Protein AF-A0A8C1FZE4-F1 (afdb_monomer_lite)

Organism: Cyprinus carpio (NCBI:txid7962)

InterPro domains:
  IPR003597 Immunoglobulin C1-set [PF07654] (49-120)
  IPR003597 Immunoglobulin C1-set [SM00407] (62-122)
  IPR007110 Immunoglobulin-like domain [PS50835] (46-124)
  IPR013783 Immunoglobulin-like fold [G3DSA:2.60.40.10] (42-120)
  IPR036179 Immunoglobulin-like domain superfamily [SSF48726] (43-120)
  IPR050380 Immune Recognition and Response Modulators [PTHR23411] (24-120)

pLDDT: mean 77.25, std 13.87, range [38.91, 91.81]

Radius of gyration: 19.93 Å; chains: 1; bounding box: 63×29×42 Å

Structure (mmCIF, N/CA/C/O backbone):
data_AF-A0A8C1FZE4-F1
#
_entry.id   AF-A0A8C1FZE4-F1
#
loop_
_atom_site.group_PDB
_atom_site.id
_atom_site.type_symbol
_atom_site.label_atom_id
_atom_site.label_alt_id
_atom_site.label_comp_id
_atom_site.label_asym_id
_atom_site.label_entity_id
_atom_site.label_seq_id
_atom_site.pdbx_PDB_ins_code
_atom_site.Cartn_x
_atom_site.Cartn_y
_atom_site.Cartn_z
_atom_site.occupancy
_atom_site.B_iso_or_equiv
_atom_site.auth_seq_id
_atom_site.auth_comp_id
_atom_site.auth_asym_id
_atom_site.auth_atom_id
_atom_site.pdbx_PDB_model_num
ATOM 1 N N . ILE A 1 1 ? -21.398 -8.476 6.188 1.00 38.91 1 ILE A N 1
ATOM 2 C CA . ILE A 1 1 ? -21.506 -7.029 5.909 1.00 38.91 1 ILE A CA 1
ATOM 3 C C . ILE A 1 1 ? -20.079 -6.501 5.952 1.00 38.91 1 ILE A C 1
ATOM 5 O O . ILE A 1 1 ? -19.522 -6.391 7.034 1.00 38.91 1 ILE A O 1
ATOM 9 N N . ALA A 1 2 ? -19.411 -6.390 4.803 1.00 41.53 2 ALA A N 1
ATOM 10 C CA . ALA A 1 2 ? -18.107 -5.734 4.750 1.00 41.53 2 ALA A CA 1
ATOM 11 C C . ALA A 1 2 ? -18.377 -4.234 4.910 1.00 41.53 2 ALA A C 1
ATOM 13 O O . ALA A 1 2 ? -19.225 -3.710 4.191 1.00 41.53 2 ALA A O 1
ATOM 14 N N . ASN A 1 3 ? -17.750 -3.563 5.877 1.00 49.38 3 ASN A N 1
ATOM 15 C CA . ASN A 1 3 ? -17.865 -2.111 5.980 1.00 49.38 3 ASN A CA 1
ATOM 16 C C . ASN A 1 3 ? -17.206 -1.508 4.732 1.00 49.38 3 ASN A C 1
ATOM 18 O O . ASN A 1 3 ? -15.985 -1.490 4.616 1.00 49.38 3 ASN A O 1
ATOM 22 N N . TRP A 1 4 ? -18.023 -1.018 3.797 1.00 53.12 4 TRP A N 1
ATOM 23 C CA . TRP A 1 4 ? -17.617 -0.339 2.555 1.00 53.12 4 TRP A CA 1
ATOM 24 C C . TRP A 1 4 ? -16.971 1.043 2.793 1.00 53.12 4 TRP A C 1
ATOM 26 O O . TRP A 1 4 ? -16.823 1.833 1.868 1.00 53.12 4 TRP A O 1
ATOM 36 N N . LEU A 1 5 ? -16.605 1.351 4.039 1.00 59.06 5 LEU A N 1
ATOM 37 C CA . LEU A 1 5 ? -16.223 2.684 4.513 1.00 59.06 5 LEU A CA 1
ATOM 38 C C . LEU A 1 5 ? -14.703 2.854 4.630 1.00 59.06 5 LEU A C 1
ATOM 40 O O . LEU A 1 5 ? -14.205 3.967 4.786 1.00 59.06 5 LEU A O 1
ATOM 44 N N . VAL A 1 6 ? -13.961 1.752 4.489 1.00 64.31 6 VAL A N 1
ATOM 45 C CA . VAL A 1 6 ? -12.523 1.784 4.232 1.00 64.31 6 VAL A CA 1
ATOM 46 C C . VAL A 1 6 ? -12.328 1.693 2.726 1.00 64.31 6 VAL A C 1
ATOM 48 O O . VAL A 1 6 ? -12.495 0.629 2.130 1.00 64.31 6 VAL A O 1
ATOM 51 N N . SER A 1 7 ? -12.001 2.825 2.105 1.00 70.56 7 SER A N 1
ATOM 52 C CA . SER A 1 7 ? -11.719 2.875 0.672 1.00 70.56 7 SER A CA 1
ATOM 53 C C . SER A 1 7 ? -10.227 2.990 0.429 1.00 70.56 7 SER A C 1
ATOM 55 O O . SER A 1 7 ? -9.472 3.590 1.198 1.00 70.56 7 SER A O 1
ATOM 57 N N . VAL A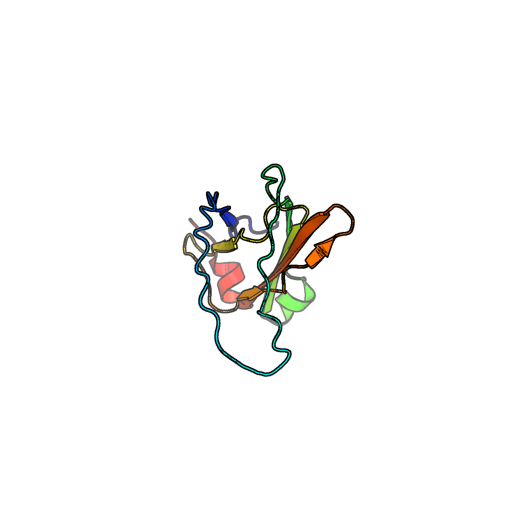 1 8 ? -9.805 2.378 -0.666 1.00 76.75 8 VAL A N 1
ATOM 58 C CA . VAL A 1 8 ? -8.426 2.381 -1.103 1.00 76.75 8 VAL A CA 1
ATOM 59 C C . VAL A 1 8 ? -8.365 3.028 -2.476 1.00 76.75 8 VAL A C 1
ATOM 61 O O . VAL A 1 8 ? -9.076 2.629 -3.396 1.00 76.75 8 VAL A O 1
ATOM 64 N N . SER A 1 9 ? -7.562 4.077 -2.606 1.00 78.38 9 SER A N 1
ATOM 65 C CA . SER A 1 9 ? -7.380 4.776 -3.877 1.00 78.38 9 SER A CA 1
ATOM 66 C C . SER A 1 9 ? -5.977 4.548 -4.404 1.00 78.38 9 SER A C 1
ATOM 68 O O . SER A 1 9 ? -5.019 4.601 -3.632 1.00 78.38 9 SER A O 1
ATOM 70 N N . VAL A 1 10 ? -5.868 4.350 -5.716 1.00 79.19 10 VAL A N 1
ATOM 71 C CA . VAL A 1 10 ? -4.586 4.315 -6.417 1.00 79.19 10 VAL A CA 1
ATOM 72 C C . VAL A 1 10 ? -4.420 5.563 -7.265 1.00 79.19 10 VAL A C 1
ATOM 74 O O . VAL A 1 10 ? -5.321 5.927 -8.020 1.00 79.19 10 VAL A O 1
ATOM 77 N N . SER A 1 11 ? -3.252 6.186 -7.159 1.00 75.75 11 SER A N 1
ATOM 78 C CA . SER A 1 11 ? -2.782 7.216 -8.082 1.00 75.75 11 SER A CA 1
ATOM 79 C C . SER A 1 11 ? -1.611 6.672 -8.898 1.00 75.75 11 SER A C 1
ATOM 81 O O . SER A 1 11 ? -0.695 6.067 -8.346 1.00 75.75 11 SER A O 1
ATOM 83 N N . VAL A 1 12 ? -1.662 6.867 -10.217 1.00 69.44 12 VAL A N 1
ATOM 84 C CA . VAL A 1 12 ? -0.571 6.568 -11.157 1.00 69.44 12 VAL A CA 1
ATOM 85 C C . VAL A 1 12 ? -0.015 7.912 -11.614 1.00 69.44 12 VAL A C 1
ATOM 87 O O . VAL A 1 12 ? -0.806 8.772 -12.005 1.00 69.44 12 VAL A O 1
ATOM 90 N N . LEU A 1 13 ? 1.300 8.122 -11.522 1.00 62.47 13 LEU A N 1
ATOM 91 C CA . LEU A 1 13 ? 1.927 9.264 -12.179 1.00 62.47 13 LEU A CA 1
ATOM 92 C C . LEU A 1 13 ? 2.285 8.859 -13.610 1.00 62.47 13 LEU A C 1
ATOM 94 O O . LEU A 1 13 ? 2.863 7.807 -13.844 1.00 62.47 13 LEU A O 1
ATOM 98 N N . GLU A 1 14 ? 1.934 9.695 -14.579 1.00 58.75 14 GLU A N 1
ATOM 99 C CA . GLU A 1 14 ? 2.549 9.629 -15.901 1.00 58.75 14 GLU A CA 1
ATOM 100 C C . GLU A 1 14 ? 3.771 10.543 -15.863 1.00 58.75 14 GLU A C 1
ATOM 102 O O . GLU A 1 14 ? 3.656 11.741 -15.598 1.00 58.75 14 GLU A O 1
ATOM 107 N N . GLN A 1 15 ? 4.956 9.966 -16.046 1.00 55.41 15 GLN A N 1
ATOM 108 C CA . GLN A 1 15 ? 6.208 10.711 -16.061 1.00 55.41 15 GLN A CA 1
ATOM 109 C C . GLN A 1 15 ? 6.797 10.672 -17.469 1.00 55.41 15 GLN A C 1
ATOM 111 O O . GLN A 1 15 ? 7.186 9.613 -17.959 1.00 55.41 15 GLN A O 1
ATOM 116 N N . GLU A 1 16 ? 6.882 11.833 -18.116 1.00 50.50 16 GLU A N 1
ATOM 117 C CA . GLU A 1 16 ? 7.692 11.991 -19.322 1.00 50.50 16 GLU A CA 1
ATOM 118 C C . GLU A 1 16 ? 9.165 12.105 -18.908 1.00 50.50 16 GLU A C 1
ATOM 120 O O . GLU A 1 16 ? 9.561 13.025 -18.191 1.00 50.50 16 GLU A O 1
ATOM 125 N N . VAL A 1 17 ? 9.985 11.128 -19.302 1.00 51.16 17 VAL A N 1
ATOM 126 C CA . VAL A 1 17 ? 11.408 11.092 -18.944 1.00 51.16 17 VAL A CA 1
ATOM 127 C C . VAL A 1 17 ? 12.217 11.797 -20.029 1.00 51.16 17 VAL A C 1
ATOM 129 O O . VAL A 1 17 ? 12.401 11.261 -21.120 1.00 51.16 17 VAL A O 1
ATOM 132 N N . PHE A 1 18 ? 12.750 12.979 -19.716 1.00 44.72 18 PHE A N 1
ATOM 133 C CA . PHE A 1 18 ? 13.767 13.643 -20.532 1.00 44.72 18 PHE A CA 1
ATOM 134 C C . PHE A 1 18 ? 15.156 13.319 -19.966 1.00 44.72 18 PHE A C 1
ATOM 136 O O . PHE A 1 18 ? 15.495 13.731 -18.857 1.00 44.72 18 PHE A O 1
ATOM 143 N N . VAL A 1 19 ? 15.962 12.548 -20.702 1.00 45.72 19 VAL A N 1
ATOM 144 C CA . VAL A 1 19 ? 17.330 12.196 -20.292 1.00 45.72 19 VAL A CA 1
ATOM 145 C C . VAL A 1 19 ? 18.301 13.228 -20.867 1.00 45.72 19 VAL A C 1
ATOM 147 O O . VAL A 1 19 ? 18.542 13.242 -22.071 1.00 45.72 19 VAL A O 1
ATOM 150 N N . GLN A 1 20 ? 18.882 14.081 -20.019 1.00 47.97 20 GLN A N 1
ATOM 151 C CA . GLN A 1 20 ? 20.054 14.885 -20.386 1.00 47.97 20 GLN A CA 1
ATOM 152 C C . GLN A 1 20 ? 21.331 14.104 -20.035 1.00 47.97 20 GLN A C 1
ATOM 154 O O . GLN A 1 20 ? 21.497 13.724 -18.874 1.00 47.97 20 GLN A O 1
ATOM 159 N N . PRO A 1 21 ? 22.239 13.836 -20.992 1.00 48.50 21 PRO A N 1
ATOM 160 C CA . PRO A 1 21 ? 23.483 13.145 -20.689 1.00 48.50 21 PRO A CA 1
ATOM 161 C C . PRO A 1 21 ? 24.472 14.129 -20.053 1.00 48.50 21 PRO A C 1
ATOM 163 O O . PRO A 1 21 ? 24.948 15.050 -20.713 1.00 48.50 21 PRO A O 1
ATOM 166 N N . LEU A 1 22 ? 24.796 13.926 -18.775 1.00 48.38 22 LEU A N 1
ATOM 167 C CA . LEU A 1 22 ? 25.913 14.601 -18.117 1.00 48.38 22 LEU A CA 1
ATOM 168 C C . LEU A 1 22 ? 2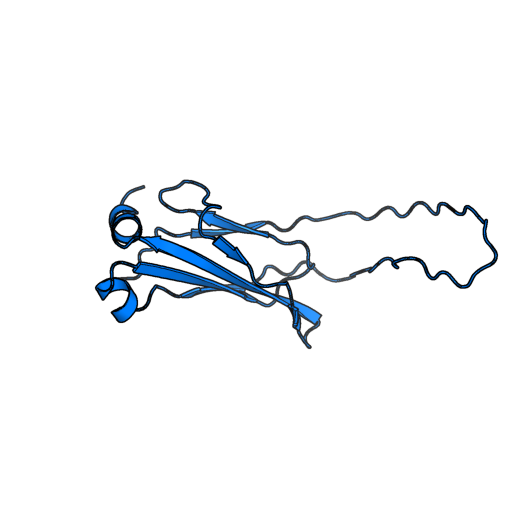7.109 13.641 -18.120 1.00 48.38 22 LEU A C 1
ATOM 170 O O . LEU A 1 22 ? 27.097 12.626 -17.425 1.00 48.38 22 LEU A O 1
ATOM 174 N N . ILE A 1 23 ? 28.114 13.928 -18.945 1.00 55.97 23 ILE A N 1
ATOM 175 C CA . ILE A 1 23 ? 29.362 13.163 -18.989 1.00 55.97 23 ILE A CA 1
ATOM 176 C C . ILE A 1 23 ? 30.433 13.999 -18.290 1.00 55.97 23 ILE A C 1
ATOM 178 O O . ILE A 1 23 ? 30.937 14.955 -18.868 1.00 55.97 23 ILE A O 1
ATOM 182 N N . GLU A 1 24 ? 30.798 13.616 -17.067 1.00 54.47 24 GLU A N 1
ATOM 183 C CA . GLU A 1 24 ? 32.026 14.072 -16.410 1.00 54.47 24 GLU A CA 1
ATOM 184 C C . GLU A 1 24 ? 32.927 12.858 -16.154 1.00 54.47 24 GLU A C 1
ATOM 186 O O . GLU A 1 24 ? 32.572 11.932 -15.424 1.00 54.47 24 GLU A O 1
ATOM 191 N N . PHE A 1 25 ? 34.088 12.839 -16.811 1.00 60.97 25 PHE A N 1
ATOM 192 C CA . PHE A 1 25 ? 35.096 11.788 -16.688 1.00 60.97 25 PHE A CA 1
ATOM 193 C C . PHE A 1 25 ? 36.145 12.178 -15.649 1.00 60.97 25 PHE A C 1
ATOM 195 O O . PHE A 1 25 ? 37.049 12.929 -15.995 1.00 60.97 25 PHE A O 1
ATOM 202 N N . VAL A 1 26 ? 36.110 11.600 -14.440 1.00 61.28 26 VAL A N 1
ATOM 203 C CA . VAL A 1 26 ? 37.324 11.415 -13.617 1.00 61.28 26 VAL A CA 1
ATOM 204 C C . VAL A 1 26 ? 37.160 10.230 -12.644 1.00 61.28 26 VAL A C 1
ATOM 206 O O . VAL A 1 26 ? 36.310 10.298 -11.760 1.00 61.28 26 VAL A O 1
ATOM 209 N N . SER A 1 27 ? 37.994 9.177 -12.768 1.00 57.09 27 SER A N 1
ATOM 210 C CA . SER A 1 27 ? 38.746 8.484 -11.677 1.00 57.09 27 SER A CA 1
ATOM 211 C C . SER A 1 27 ? 39.137 7.023 -11.997 1.00 57.09 27 SER A C 1
ATOM 213 O O . SER A 1 27 ? 38.362 6.250 -12.552 1.00 57.09 27 SER A O 1
ATOM 215 N N . LEU A 1 28 ? 40.364 6.657 -11.597 1.00 56.69 28 LEU A N 1
ATOM 216 C CA . LEU A 1 28 ? 41.129 5.420 -11.849 1.00 56.69 28 LEU A CA 1
ATOM 217 C C . LEU A 1 28 ? 40.738 4.218 -10.948 1.00 56.69 28 LEU A C 1
ATOM 219 O O . LEU A 1 28 ? 41.581 3.626 -10.275 1.00 56.69 28 LEU A O 1
ATOM 223 N N . TRP A 1 29 ? 39.466 3.820 -10.959 1.00 66.31 29 TRP A N 1
ATOM 224 C CA . TRP A 1 29 ? 38.970 2.566 -10.363 1.00 66.31 29 TRP A CA 1
ATOM 225 C C . TRP A 1 29 ? 37.724 2.073 -11.117 1.00 66.31 29 TRP A C 1
ATOM 227 O O . TRP A 1 29 ? 36.999 2.868 -11.710 1.00 66.31 29 TRP A O 1
ATOM 237 N N . TYR A 1 30 ? 37.450 0.765 -11.117 1.00 62.78 30 TYR A N 1
ATOM 238 C CA . TYR A 1 30 ? 36.252 0.205 -11.760 1.00 62.78 30 TYR A CA 1
ATOM 239 C C . TYR A 1 30 ? 34.996 0.472 -10.912 1.00 62.78 30 TYR A C 1
ATOM 241 O O . TYR A 1 30 ? 34.474 -0.426 -10.253 1.00 62.78 30 TYR A O 1
ATOM 249 N N . THR A 1 31 ? 34.508 1.711 -10.896 1.00 70.75 31 THR A N 1
ATOM 250 C CA . THR A 1 31 ? 33.205 2.055 -10.310 1.00 70.75 31 THR A CA 1
ATOM 251 C C . THR A 1 31 ? 32.128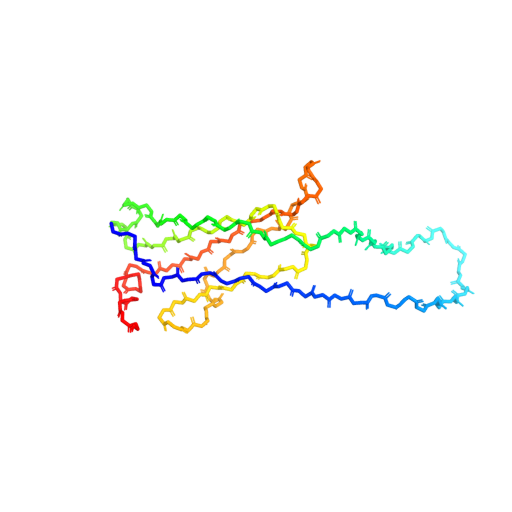 2.004 -11.383 1.00 70.75 31 THR A C 1
ATOM 253 O O . THR A 1 31 ? 32.121 2.823 -12.300 1.00 70.75 31 THR A O 1
ATOM 256 N N . PHE A 1 32 ? 31.196 1.061 -11.258 1.00 72.94 32 PHE A N 1
ATOM 257 C CA . PHE A 1 32 ? 29.952 1.086 -12.024 1.00 72.94 32 PHE A CA 1
ATOM 258 C C . PHE A 1 32 ? 28.970 2.052 -11.346 1.00 72.94 32 PHE A C 1
ATOM 260 O O . PHE A 1 32 ? 28.791 2.002 -10.129 1.00 72.94 32 PHE A O 1
ATOM 267 N N . GLY A 1 33 ? 28.345 2.944 -12.120 1.00 80.19 33 GLY A N 1
ATOM 268 C CA . GLY A 1 33 ? 27.264 3.799 -11.619 1.00 80.19 33 GLY A CA 1
ATOM 269 C C . GLY A 1 33 ? 26.026 2.983 -11.216 1.00 80.19 33 GLY A C 1
ATOM 270 O O . GLY A 1 33 ? 25.876 1.835 -11.626 1.00 80.19 33 GLY A O 1
ATOM 271 N N . GLY A 1 34 ? 25.108 3.583 -10.450 1.00 83.44 34 GLY A N 1
ATOM 272 C CA . GLY A 1 34 ? 23.902 2.907 -9.933 1.00 83.44 34 GLY A CA 1
ATOM 273 C C . GLY A 1 34 ? 22.904 2.409 -10.994 1.00 83.44 34 GLY A C 1
ATOM 274 O O . GLY A 1 34 ? 22.007 1.638 -10.663 1.00 83.44 34 GLY A O 1
ATOM 275 N N . GLY A 1 35 ? 23.081 2.809 -12.259 1.00 77.31 35 GLY A N 1
ATOM 276 C CA . GLY A 1 35 ? 22.238 2.419 -13.390 1.00 77.31 35 GLY A CA 1
ATOM 277 C C . GLY A 1 35 ? 20.887 3.142 -13.425 1.00 77.31 35 GLY A C 1
ATOM 278 O O . GLY A 1 35 ? 20.318 3.499 -12.397 1.00 77.31 35 GLY A O 1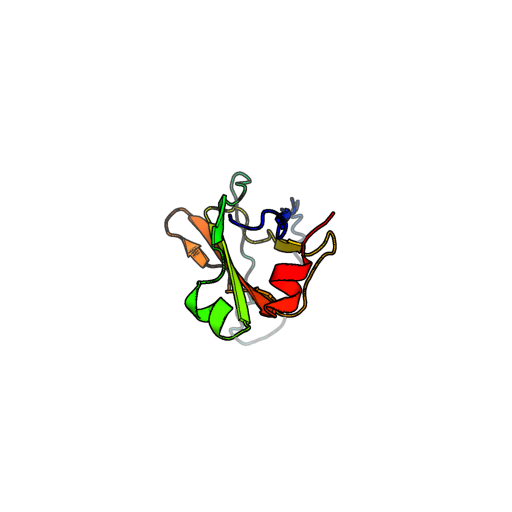
ATOM 279 N N . THR A 1 36 ? 20.351 3.345 -14.629 1.00 79.81 36 THR A N 1
ATOM 280 C CA . THR A 1 36 ? 19.006 3.902 -14.838 1.00 79.81 36 THR A CA 1
ATOM 281 C C . THR A 1 36 ? 18.096 2.799 -15.358 1.00 79.81 36 THR A C 1
ATOM 283 O O . THR A 1 36 ? 18.389 2.184 -16.383 1.00 79.81 36 THR A O 1
ATOM 286 N N . ARG A 1 37 ? 16.978 2.540 -14.670 1.00 73.69 37 ARG A N 1
ATOM 287 C CA . ARG A 1 37 ? 15.995 1.542 -15.106 1.00 73.69 37 ARG A CA 1
ATOM 288 C C . ARG A 1 37 ? 14.920 2.200 -15.965 1.00 73.69 37 ARG A C 1
ATOM 290 O O . ARG A 1 37 ? 14.080 2.932 -15.455 1.00 73.69 37 ARG A O 1
ATOM 297 N N . LEU A 1 38 ? 14.920 1.886 -17.256 1.00 77.50 38 LEU A N 1
ATOM 298 C CA . LEU A 1 38 ? 13.861 2.280 -18.181 1.00 77.50 38 LEU A CA 1
ATOM 299 C C . LEU A 1 38 ? 12.756 1.211 -18.194 1.00 77.50 38 LEU A C 1
ATOM 301 O O . LEU A 1 38 ? 13.040 0.034 -18.408 1.00 77.50 38 LEU A O 1
ATOM 305 N N . SER A 1 39 ? 11.503 1.614 -17.965 1.00 71.56 39 SER A N 1
ATOM 306 C CA . SER A 1 39 ? 10.323 0.748 -18.107 1.00 71.56 39 SER A CA 1
ATOM 307 C C . SER A 1 39 ? 9.424 1.315 -19.202 1.00 71.56 39 SER A C 1
ATOM 309 O O . SER A 1 39 ? 8.862 2.390 -19.030 1.00 71.56 39 SER A O 1
ATOM 311 N N . VAL A 1 40 ? 9.301 0.604 -20.324 1.00 78.25 40 VAL A N 1
ATOM 312 C CA . VAL A 1 40 ? 8.455 0.999 -21.461 1.00 78.25 40 VAL A CA 1
ATOM 313 C C . VAL A 1 40 ? 7.259 0.057 -21.521 1.00 78.25 40 VAL A C 1
ATOM 315 O O . VAL A 1 40 ? 7.437 -1.158 -21.556 1.00 78.25 40 VAL A O 1
ATOM 318 N N . GLY A 1 41 ? 6.047 0.603 -21.516 1.00 76.62 41 GLY A N 1
ATOM 319 C CA . GLY A 1 41 ? 4.819 -0.185 -21.566 1.00 76.62 41 GLY A CA 1
ATOM 320 C C . GLY A 1 41 ? 3.570 0.686 -21.503 1.00 76.62 41 GLY A C 1
ATOM 321 O O . GLY A 1 41 ? 3.653 1.898 -21.313 1.00 76.62 41 GLY A O 1
ATOM 322 N N . THR A 1 42 ? 2.408 0.062 -21.674 1.00 80.81 42 THR A N 1
ATOM 323 C CA . THR A 1 42 ? 1.111 0.733 -21.536 1.00 80.81 42 THR A CA 1
ATOM 324 C C . THR A 1 42 ? 0.737 0.841 -20.064 1.00 80.81 42 THR A C 1
ATOM 326 O O . THR A 1 42 ? 0.862 -0.131 -19.318 1.00 80.81 42 THR A O 1
ATOM 329 N N . VAL A 1 43 ? 0.244 2.008 -19.650 1.00 84.12 43 VAL A N 1
ATOM 330 C CA . VAL A 1 43 ? -0.253 2.225 -18.288 1.00 84.12 43 VAL A CA 1
ATOM 331 C C . VAL A 1 43 ? -1.379 1.232 -17.987 1.00 84.12 43 VAL A C 1
ATOM 333 O O . VAL A 1 43 ? -2.415 1.225 -18.652 1.00 84.12 43 VAL A O 1
ATOM 336 N N . ALA A 1 44 ? -1.174 0.398 -16.968 1.00 85.94 44 ALA A N 1
ATOM 337 C CA . ALA A 1 44 ? -2.135 -0.600 -16.516 1.00 85.94 44 ALA A CA 1
ATOM 338 C C . ALA A 1 44 ? -2.532 -0.297 -15.072 1.00 85.94 44 ALA A C 1
ATOM 340 O O . ALA A 1 44 ? -1.700 -0.301 -14.161 1.00 85.94 44 ALA A O 1
ATOM 341 N N . ARG A 1 45 ? -3.821 -0.031 -14.844 1.00 87.19 45 ARG A N 1
ATOM 342 C CA . ARG A 1 45 ? -4.327 0.212 -13.489 1.00 87.19 45 ARG A CA 1
ATOM 343 C C . ARG A 1 45 ? -4.318 -1.097 -12.691 1.00 87.19 45 ARG A C 1
ATOM 345 O O . ARG A 1 45 ? -4.859 -2.089 -13.180 1.00 87.19 45 ARG A O 1
ATOM 352 N N . PRO A 1 46 ? -3.758 -1.111 -11.468 1.00 89.06 46 PRO A N 1
ATOM 353 C CA . PRO A 1 46 ? -3.742 -2.314 -10.654 1.00 89.06 46 PRO A CA 1
ATOM 354 C C . PRO A 1 46 ? -5.158 -2.710 -10.231 1.00 89.06 46 PRO A C 1
ATOM 356 O O . PRO A 1 46 ? -6.013 -1.870 -9.943 1.00 89.06 46 PRO A O 1
ATOM 359 N N . THR A 1 47 ? -5.385 -4.013 -10.143 1.00 89.62 47 THR A N 1
ATOM 360 C CA . THR A 1 47 ? -6.594 -4.592 -9.560 1.00 89.62 47 THR A CA 1
ATOM 361 C C . THR A 1 47 ? -6.443 -4.643 -8.047 1.00 89.62 47 THR A C 1
ATOM 363 O O . THR A 1 47 ? -5.492 -5.242 -7.536 1.00 89.62 47 THR A O 1
ATOM 366 N N . LEU A 1 48 ? -7.387 -4.025 -7.337 1.00 89.94 48 LEU A N 1
ATOM 367 C CA . LEU A 1 48 ? -7.403 -3.948 -5.880 1.00 89.94 48 LEU A CA 1
ATOM 368 C C . LEU A 1 48 ? -8.373 -4.976 -5.307 1.00 89.94 48 LEU A C 1
ATOM 370 O O . LEU A 1 48 ? -9.542 -5.013 -5.680 1.00 89.94 48 LEU A O 1
ATOM 374 N N . THR A 1 49 ? -7.891 -5.787 -4.374 1.00 89.19 49 THR A N 1
ATOM 375 C CA . THR A 1 49 ? -8.708 -6.715 -3.588 1.00 89.19 49 THR A CA 1
ATOM 376 C C . THR A 1 49 ? -8.566 -6.348 -2.122 1.00 89.19 49 THR A C 1
ATOM 378 O O . THR A 1 49 ? -7.475 -6.450 -1.567 1.00 89.19 49 THR A O 1
ATOM 381 N N . VAL A 1 50 ? -9.651 -5.892 -1.498 1.00 88.38 50 VAL A N 1
ATOM 382 C CA . VAL A 1 50 ? -9.677 -5.565 -0.069 1.00 88.38 50 VAL A CA 1
ATOM 383 C C . VAL A 1 50 ? -10.277 -6.738 0.692 1.00 88.38 50 VAL A C 1
ATOM 385 O O . VAL A 1 50 ? -11.396 -7.166 0.418 1.00 88.38 50 VAL A O 1
ATOM 388 N N . LEU A 1 51 ? -9.514 -7.256 1.643 1.00 88.31 51 LEU A N 1
ATOM 389 C CA . LEU A 1 51 ? -9.887 -8.348 2.519 1.00 88.31 51 LEU A CA 1
ATOM 390 C C . LEU A 1 51 ? -10.244 -7.772 3.896 1.00 88.31 51 LEU A C 1
ATOM 392 O O . LEU A 1 51 ? -9.449 -7.011 4.462 1.00 88.31 51 LEU A O 1
ATOM 396 N N . PRO A 1 52 ? -11.437 -8.095 4.426 1.00 85.31 52 PRO A N 1
ATOM 397 C CA . PRO A 1 52 ? -11.858 -7.624 5.735 1.00 85.31 52 PRO A CA 1
ATOM 398 C C . PRO A 1 52 ? -11.034 -8.285 6.852 1.00 85.31 52 PRO A C 1
ATOM 400 O O . PRO A 1 52 ? -10.482 -9.370 6.644 1.00 85.31 52 PRO A O 1
ATOM 403 N N . PRO A 1 53 ? -11.000 -7.675 8.049 1.00 86.56 53 PRO A N 1
ATOM 404 C CA . PRO A 1 53 ? -10.423 -8.301 9.230 1.00 86.56 53 PRO A CA 1
ATOM 405 C C . PRO A 1 53 ? -11.119 -9.625 9.544 1.00 86.56 53 PRO A C 1
ATOM 407 O O . PRO A 1 53 ? -12.319 -9.805 9.296 1.00 86.56 53 PRO A O 1
ATOM 410 N N . SER A 1 54 ? -10.353 -10.565 10.092 1.00 86.94 54 SER A N 1
ATOM 411 C CA . SER A 1 54 ? -10.900 -11.861 10.493 1.00 86.94 54 SER A CA 1
ATOM 412 C C . SER A 1 54 ? -11.815 -11.710 11.712 1.00 86.94 54 SER A C 1
ATOM 414 O O . SER A 1 54 ? -11.649 -10.804 12.529 1.00 86.94 54 SER A O 1
ATOM 416 N N . ARG A 1 55 ? -12.800 -12.604 11.855 1.00 81.44 55 ARG A N 1
ATOM 417 C CA . ARG A 1 55 ? -13.718 -12.568 13.006 1.00 81.44 55 ARG A CA 1
ATOM 418 C C . ARG A 1 55 ? -12.996 -12.806 14.330 1.00 81.44 55 ARG A C 1
ATOM 420 O O . ARG A 1 55 ? -13.352 -12.171 15.315 1.00 81.44 55 ARG A O 1
ATOM 427 N N . ASP A 1 56 ? -12.002 -13.687 14.339 1.00 85.62 56 ASP A N 1
ATOM 428 C CA . ASP A 1 56 ? -11.226 -14.002 15.540 1.00 85.62 56 ASP A CA 1
ATOM 429 C C . ASP A 1 56 ? -10.383 -12.803 15.987 1.00 85.62 56 ASP A C 1
ATOM 431 O O . ASP A 1 56 ? -10.298 -12.513 17.177 1.00 85.62 56 ASP A O 1
ATOM 435 N N . GLU A 1 57 ? -9.822 -12.050 15.035 1.00 84.06 57 GLU A N 1
ATOM 436 C CA . GLU A 1 57 ? -9.089 -10.815 15.331 1.00 84.06 57 GLU A CA 1
ATOM 437 C C . GLU A 1 57 ? -10.013 -9.736 15.914 1.00 84.06 57 GLU A C 1
ATOM 439 O O . GLU A 1 57 ? -9.666 -9.095 16.908 1.00 84.06 57 GLU A O 1
ATOM 444 N N . LEU A 1 58 ? -11.222 -9.597 15.358 1.00 82.25 58 LEU A N 1
ATOM 445 C CA . LEU A 1 58 ? -12.223 -8.658 15.868 1.00 82.25 58 LEU A CA 1
ATOM 446 C C . LEU A 1 58 ? -12.642 -8.985 17.305 1.00 82.25 58 LEU A C 1
ATOM 448 O O . LEU A 1 58 ? -12.759 -8.074 18.117 1.00 82.25 58 LEU A O 1
ATOM 452 N N . GLN A 1 59 ? -12.798 -10.266 17.652 1.00 81.88 59 GLN A N 1
ATOM 453 C CA . GLN A 1 59 ? -13.104 -10.686 19.028 1.00 81.88 59 GLN A CA 1
ATOM 454 C C . GLN A 1 59 ? -11.975 -10.374 20.021 1.00 81.88 59 GLN A C 1
ATOM 456 O O . GLN A 1 59 ? -12.226 -10.246 21.216 1.00 81.88 59 GLN A O 1
ATOM 461 N N . GLN A 1 60 ? -10.739 -10.228 19.536 1.00 85.12 60 GLN A N 1
ATOM 462 C CA . GLN A 1 60 ? -9.582 -9.808 20.333 1.00 85.12 60 GLN A CA 1
ATOM 463 C C . GLN A 1 60 ? -9.462 -8.277 20.449 1.00 85.12 60 GLN A C 1
ATOM 465 O O . GLN A 1 60 ? -8.497 -7.782 21.031 1.00 85.12 60 GLN A O 1
ATOM 470 N N . GLY A 1 61 ? -10.415 -7.515 19.900 1.00 82.81 61 GLY A N 1
ATOM 471 C CA . GLY A 1 61 ? -10.427 -6.051 19.951 1.00 82.81 61 GLY A CA 1
ATOM 472 C C . GLY A 1 61 ? -9.541 -5.37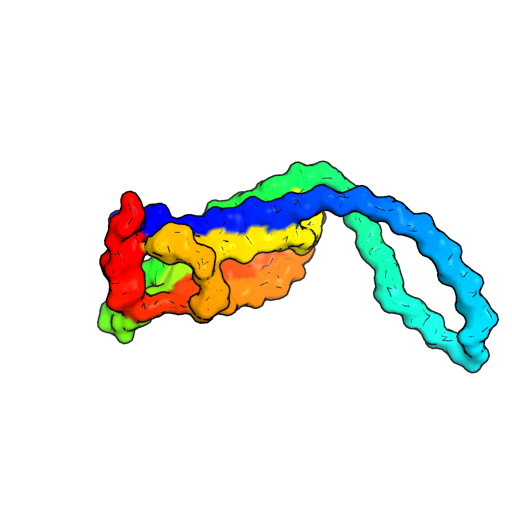0 18.898 1.00 82.81 61 GLY A C 1
ATOM 473 O O . GLY A 1 61 ? -9.303 -4.159 18.976 1.00 82.81 61 GLY A O 1
ATOM 474 N N . LYS A 1 62 ? -9.051 -6.115 17.898 1.00 86.12 62 LYS A N 1
ATOM 475 C CA . LYS A 1 62 ? -8.191 -5.605 16.819 1.00 86.12 62 LYS A CA 1
ATOM 476 C C . LYS A 1 62 ? -8.852 -5.797 15.451 1.00 86.12 62 LYS A C 1
ATOM 478 O O . LYS A 1 62 ? -9.611 -6.730 15.234 1.00 86.12 62 LYS A O 1
ATOM 483 N N . ALA A 1 63 ? -8.563 -4.912 14.504 1.00 86.56 63 ALA A N 1
ATOM 484 C CA . ALA A 1 63 ? -9.037 -5.029 13.133 1.00 86.56 63 ALA A CA 1
ATOM 485 C C . ALA A 1 63 ? -7.893 -4.752 12.151 1.00 86.56 63 ALA A C 1
ATOM 487 O O . ALA A 1 63 ? -7.473 -3.606 12.007 1.00 86.56 63 ALA A O 1
ATOM 488 N N . THR A 1 64 ? -7.400 -5.769 11.443 1.00 88.88 64 THR A N 1
ATOM 489 C CA . THR A 1 64 ? -6.448 -5.569 10.342 1.00 88.88 64 THR A CA 1
ATOM 490 C C . THR A 1 64 ? -7.140 -5.743 8.996 1.00 88.88 64 THR A C 1
ATOM 492 O O . THR A 1 64 ? -7.628 -6.816 8.657 1.00 88.88 64 THR A O 1
ATOM 495 N N . VAL A 1 65 ? -7.151 -4.684 8.193 1.00 89.06 65 VAL A N 1
ATOM 496 C CA . VAL A 1 65 ? -7.638 -4.714 6.810 1.00 89.06 65 VAL A CA 1
ATOM 497 C C . VAL A 1 65 ? -6.448 -4.951 5.885 1.00 89.06 65 VAL A C 1
ATOM 499 O O . VAL A 1 65 ? -5.421 -4.291 6.031 1.00 89.06 65 VAL A O 1
ATOM 502 N N . LEU A 1 66 ? -6.570 -5.853 4.913 1.00 90.81 66 LEU A N 1
ATOM 503 C CA . LEU A 1 66 ? -5.511 -6.134 3.939 1.00 90.81 66 LEU A CA 1
ATOM 504 C C . LEU A 1 66 ? -5.981 -5.751 2.535 1.00 90.81 66 LEU A C 1
ATOM 506 O O . LEU A 1 66 ? -7.002 -6.237 2.069 1.00 90.81 66 LEU A O 1
ATOM 510 N N . CYS A 1 67 ? -5.235 -4.902 1.836 1.00 90.06 67 CYS A N 1
ATOM 511 C CA . CYS A 1 67 ? -5.431 -4.628 0.420 1.00 90.06 67 CYS A CA 1
ATOM 512 C C . CYS A 1 67 ? -4.308 -5.268 -0.391 1.00 90.06 67 CYS A C 1
ATOM 514 O O . CYS A 1 67 ? -3.129 -4.991 -0.176 1.00 90.06 67 CYS A O 1
ATOM 516 N N . VAL A 1 68 ? -4.682 -6.105 -1.347 1.00 91.19 68 VAL A N 1
ATOM 517 C CA . VAL A 1 68 ? -3.776 -6.674 -2.338 1.00 91.19 68 VAL A CA 1
ATOM 518 C C . VAL A 1 68 ? -3.971 -5.913 -3.641 1.00 91.19 68 VAL A C 1
ATOM 520 O O . VAL A 1 68 ? -5.068 -5.904 -4.200 1.00 91.19 68 VAL A O 1
ATOM 523 N N . ALA A 1 69 ? -2.906 -5.279 -4.120 1.00 91.81 69 ALA A N 1
ATOM 524 C CA . ALA A 1 69 ? -2.872 -4.559 -5.379 1.00 91.81 69 ALA A CA 1
ATOM 525 C C . ALA A 1 69 ? -2.013 -5.333 -6.381 1.00 91.81 69 ALA A C 1
ATOM 527 O O . ALA A 1 69 ? -0.825 -5.563 -6.161 1.00 91.81 69 ALA A O 1
ATOM 528 N N . SER A 1 70 ? -2.617 -5.766 -7.482 1.00 90.94 70 SER A N 1
ATOM 529 C CA . SER A 1 70 ? -1.973 -6.664 -8.442 1.00 90.94 70 SER A CA 1
ATOM 530 C C . SER A 1 70 ? -2.071 -6.145 -9.867 1.00 90.94 70 SER A C 1
ATOM 532 O O . SER A 1 70 ? -2.992 -5.399 -10.192 1.00 90.94 70 SER A O 1
ATOM 534 N N . LYS A 1 71 ? -1.145 -6.574 -10.729 1.00 90.25 71 LYS A N 1
ATOM 535 C CA . LYS A 1 71 ? -1.181 -6.305 -12.177 1.00 90.25 71 LYS A CA 1
ATOM 536 C C . LYS A 1 71 ? -1.126 -4.810 -12.558 1.00 90.25 71 LYS A C 1
ATOM 538 O O . LYS A 1 71 ? -1.771 -4.397 -13.516 1.00 90.25 71 LYS A O 1
ATOM 543 N N . GLY A 1 72 ? -0.385 -3.994 -11.805 1.00 88.19 72 GLY A N 1
ATOM 544 C CA . GLY A 1 72 ? -0.199 -2.564 -12.090 1.00 88.19 72 GLY A CA 1
ATOM 545 C C . GLY A 1 72 ? 1.044 -2.268 -12.934 1.00 88.19 72 GLY A C 1
ATOM 546 O O . GLY A 1 72 ? 2.063 -2.940 -12.792 1.00 88.19 72 GLY A O 1
ATOM 547 N N . PHE A 1 73 ? 0.987 -1.240 -13.778 1.00 85.25 73 PHE A N 1
ATOM 548 C CA . PHE A 1 73 ? 2.135 -0.711 -14.522 1.00 85.25 73 PHE A CA 1
ATOM 549 C C . PHE A 1 73 ? 1.988 0.813 -14.696 1.00 85.25 73 PHE A C 1
ATOM 551 O O . PHE A 1 73 ? 0.890 1.238 -15.069 1.00 85.25 73 PHE A O 1
ATOM 558 N N . PRO A 1 74 ? 3.032 1.641 -14.468 1.00 82.56 74 PRO A N 1
ATOM 559 C CA . PRO A 1 74 ? 4.439 1.308 -14.171 1.00 82.56 74 PRO A CA 1
ATOM 560 C C . PRO A 1 74 ? 4.666 0.918 -12.690 1.00 82.56 74 PRO A C 1
ATOM 562 O O . PRO A 1 74 ? 3.773 0.342 -12.084 1.00 82.56 74 PRO A O 1
ATOM 565 N N . SER A 1 75 ? 5.851 1.094 -12.093 1.00 81.88 75 SER A N 1
ATOM 566 C CA . SER A 1 75 ? 6.129 0.716 -10.683 1.00 81.88 75 SER A CA 1
ATOM 567 C C . SER A 1 75 ? 5.789 1.790 -9.643 1.00 81.88 75 SER A C 1
ATOM 569 O O . SER A 1 75 ? 5.950 1.571 -8.446 1.00 81.88 75 SER A O 1
ATOM 571 N N . ASP A 1 76 ? 5.416 2.972 -10.104 1.00 81.69 76 ASP A N 1
ATOM 572 C CA . ASP A 1 76 ? 5.388 4.254 -9.393 1.00 81.69 76 ASP A CA 1
ATOM 573 C C . ASP A 1 76 ? 3.998 4.648 -8.870 1.00 81.69 76 ASP A C 1
ATOM 575 O O . ASP A 1 76 ? 3.816 5.716 -8.279 1.00 81.69 76 ASP A O 1
ATOM 579 N N . TRP A 1 77 ? 3.012 3.770 -9.031 1.00 83.69 77 TRP A N 1
ATOM 580 C CA . TRP A 1 77 ? 1.683 3.961 -8.472 1.00 83.69 77 TRP A CA 1
ATOM 581 C C . TRP A 1 77 ? 1.667 3.810 -6.949 1.00 83.69 77 TRP A C 1
ATOM 583 O O . TRP A 1 77 ? 2.384 2.998 -6.360 1.00 83.69 77 TRP A O 1
ATOM 593 N N . LYS A 1 78 ? 0.804 4.594 -6.299 1.00 83.50 78 LYS A N 1
ATOM 594 C CA . LYS A 1 78 ? 0.694 4.674 -4.836 1.00 83.50 78 LYS A CA 1
ATOM 595 C C . LYS A 1 78 ? -0.706 4.318 -4.377 1.00 83.50 78 LYS A C 1
ATOM 597 O O . LYS A 1 78 ? -1.682 4.690 -5.017 1.00 83.50 78 LYS A O 1
ATOM 602 N N . LEU A 1 79 ? -0.789 3.644 -3.237 1.00 86.12 79 LEU A N 1
ATOM 603 C CA . LEU A 1 79 ? -2.037 3.314 -2.555 1.00 86.12 79 LEU A CA 1
ATOM 604 C C . LEU A 1 79 ? -2.240 4.275 -1.394 1.00 86.12 79 LEU A C 1
ATOM 606 O O . LEU A 1 79 ? -1.302 4.603 -0.666 1.00 86.12 79 LEU A O 1
ATOM 610 N N . SER A 1 80 ? -3.470 4.728 -1.214 1.00 86.69 80 SER A N 1
ATOM 611 C CA . SER A 1 80 ? -3.857 5.557 -0.079 1.00 86.69 80 SER A CA 1
ATOM 612 C C . SER A 1 80 ? -5.093 4.975 0.572 1.00 86.69 80 SER A C 1
ATOM 614 O O . SER A 1 80 ? -6.079 4.682 -0.105 1.00 86.69 80 SER A O 1
ATOM 616 N N . TRP A 1 81 ? -5.024 4.818 1.889 1.00 87.62 81 TRP A N 1
ATOM 617 C CA . TRP A 1 81 ? -6.149 4.393 2.702 1.00 87.62 81 TRP A CA 1
ATOM 618 C C . TRP A 1 81 ? -6.988 5.596 3.091 1.00 87.62 81 TRP A C 1
ATOM 620 O O . TRP A 1 81 ? -6.455 6.646 3.458 1.00 87.62 81 TRP A O 1
ATOM 630 N N . LYS A 1 82 ? -8.304 5.428 3.050 1.00 85.06 82 LYS A N 1
ATOM 631 C CA . LYS A 1 82 ? -9.255 6.376 3.612 1.00 85.06 82 LYS A CA 1
ATOM 632 C C . LYS A 1 82 ? -10.115 5.654 4.633 1.00 85.06 82 LYS A C 1
ATOM 634 O O . LYS A 1 82 ? -10.690 4.613 4.321 1.00 85.06 82 LYS A O 1
ATOM 639 N N . VAL A 1 83 ? -10.183 6.220 5.828 1.00 83.38 83 VAL A N 1
ATOM 640 C CA . VAL A 1 83 ? -11.049 5.782 6.926 1.00 83.38 83 VAL A CA 1
ATOM 641 C C . VAL A 1 83 ? -11.827 7.014 7.352 1.00 83.38 83 VAL A C 1
ATOM 643 O O . VAL A 1 83 ? -11.206 8.057 7.549 1.00 83.38 83 VAL A O 1
ATOM 646 N N . ASP A 1 84 ? -13.151 6.912 7.461 1.00 78.31 84 ASP A N 1
ATOM 647 C CA . ASP A 1 84 ? -13.990 8.033 7.912 1.00 78.31 84 ASP A CA 1
ATOM 648 C C . ASP A 1 84 ? -13.768 9.311 7.064 1.00 78.31 84 ASP A C 1
ATOM 650 O O . ASP A 1 84 ? -13.403 10.382 7.548 1.00 78.31 84 ASP A O 1
ATOM 654 N N . CYS A 1 85 ? -13.813 9.140 5.734 1.00 74.56 85 CYS A N 1
ATOM 655 C CA . CYS A 1 85 ? -13.498 10.146 4.703 1.00 74.56 85 CYS A CA 1
ATOM 656 C C . CYS A 1 85 ? -12.099 10.778 4.726 1.00 74.56 85 CYS A C 1
ATOM 658 O O . CYS A 1 85 ? -11.749 11.525 3.808 1.00 74.56 85 CYS A O 1
ATOM 660 N N . SER A 1 86 ? -11.272 10.446 5.708 1.00 79.50 86 SER A N 1
ATOM 661 C CA . SER A 1 86 ? -9.970 11.063 5.917 1.00 79.50 86 SER A CA 1
ATOM 662 C C . SER A 1 86 ? -8.855 10.139 5.444 1.00 79.50 86 SER A C 1
ATOM 664 O O . SER A 1 86 ? -8.884 8.926 5.664 1.00 79.50 86 SER A O 1
ATOM 666 N N . SER A 1 87 ? -7.844 10.702 4.777 1.00 83.88 87 SER A N 1
ATOM 667 C CA . SER A 1 87 ? -6.657 9.939 4.385 1.00 83.88 87 SER A CA 1
ATOM 668 C C . SER A 1 87 ? -5.908 9.460 5.627 1.00 83.88 87 SER A C 1
ATOM 670 O O . SER A 1 87 ? -5.531 10.271 6.475 1.00 83.88 87 SER A O 1
ATOM 672 N N . ARG A 1 88 ? -5.656 8.154 5.719 1.00 82.25 88 ARG A N 1
ATOM 673 C CA . ARG A 1 88 ? -4.966 7.522 6.845 1.00 82.25 88 ARG A CA 1
ATOM 674 C C . ARG A 1 88 ? -3.605 7.000 6.392 1.00 82.25 88 ARG A C 1
ATOM 676 O O . ARG A 1 88 ? -3.514 6.190 5.475 1.00 82.25 88 ARG A O 1
ATOM 683 N N . SER A 1 89 ? -2.553 7.440 7.073 1.00 83.31 89 SER A N 1
ATOM 684 C CA . SER A 1 89 ? -1.187 6.910 6.936 1.00 83.31 89 SER A CA 1
ATOM 685 C C . SER A 1 89 ? -0.704 6.186 8.198 1.00 83.31 89 SER A C 1
ATOM 687 O O . SER A 1 89 ? 0.180 5.338 8.122 1.00 83.31 89 SER A O 1
ATOM 689 N N . SER A 1 90 ? -1.300 6.477 9.359 1.00 84.25 90 SER A N 1
ATOM 690 C CA . SER A 1 90 ? -0.959 5.826 10.627 1.00 84.25 90 SER A CA 1
ATOM 691 C C . SER A 1 90 ? -1.492 4.393 10.687 1.00 84.25 90 SER A C 1
ATOM 693 O O . SER A 1 90 ? -2.669 4.160 10.399 1.00 84.25 90 SER A O 1
ATOM 695 N N . GLY A 1 91 ? -0.631 3.450 11.079 1.00 82.19 91 GLY A N 1
ATOM 696 C CA . GLY A 1 91 ? -0.957 2.020 11.154 1.00 82.19 91 GLY A CA 1
ATOM 697 C C . GLY A 1 91 ? -0.973 1.308 9.798 1.00 82.19 91 GLY A C 1
ATOM 698 O O . GLY A 1 91 ? -1.403 0.156 9.723 1.00 82.19 91 GLY A O 1
ATOM 699 N N . VAL A 1 92 ? -0.521 1.980 8.734 1.00 89.50 92 VAL A N 1
ATOM 700 C CA . VAL A 1 92 ? -0.386 1.401 7.397 1.00 89.50 92 VAL A CA 1
ATOM 701 C C . VAL A 1 92 ? 0.986 0.748 7.265 1.00 89.50 92 VAL A C 1
ATOM 703 O O . VAL A 1 92 ? 2.014 1.389 7.461 1.00 89.50 92 VAL A O 1
ATOM 706 N N . ASN A 1 93 ? 0.995 -0.516 6.866 1.00 89.12 93 ASN A N 1
ATOM 707 C CA . ASN A 1 93 ? 2.186 -1.234 6.443 1.00 89.12 93 ASN A CA 1
ATOM 708 C C . ASN A 1 93 ? 2.099 -1.492 4.933 1.00 89.12 93 ASN A C 1
ATOM 710 O O . ASN A 1 93 ? 1.043 -1.888 4.433 1.00 89.12 93 ASN A O 1
ATOM 714 N N . LEU A 1 94 ? 3.187 -1.250 4.203 1.00 88.88 94 LEU A N 1
ATOM 715 C CA . LEU A 1 94 ? 3.299 -1.533 2.770 1.00 88.88 94 LEU A CA 1
ATOM 716 C C . LEU A 1 94 ? 4.364 -2.600 2.548 1.00 88.88 94 LEU A C 1
ATOM 718 O O . LEU A 1 94 ? 5.490 -2.463 3.021 1.00 88.88 94 LEU A O 1
ATOM 722 N N . SER A 1 95 ? 4.032 -3.626 1.770 1.00 87.38 95 SER A N 1
ATOM 723 C CA . SER A 1 95 ? 5.037 -4.543 1.248 1.00 87.38 95 SER A CA 1
ATOM 724 C C . SER A 1 95 ? 5.810 -3.883 0.098 1.00 87.38 95 SER A C 1
ATOM 726 O O . SER A 1 95 ? 5.245 -3.052 -0.621 1.00 87.38 95 SER A O 1
ATOM 728 N N . PRO A 1 96 ? 7.074 -4.273 -0.138 1.00 84.56 96 PRO A N 1
ATOM 729 C CA . PRO A 1 96 ? 7.810 -3.827 -1.317 1.00 84.56 96 PRO A CA 1
ATOM 730 C C . PRO A 1 96 ? 7.076 -4.218 -2.607 1.00 84.56 96 PRO A C 1
ATOM 732 O O . PRO A 1 96 ? 6.376 -5.235 -2.656 1.00 84.56 96 PRO A O 1
ATOM 735 N N . SER A 1 97 ? 7.241 -3.406 -3.653 1.00 85.25 97 SER A N 1
ATOM 736 C CA . SER A 1 97 ? 6.710 -3.708 -4.979 1.00 85.25 97 SER A CA 1
ATOM 737 C C . SER A 1 97 ? 7.465 -4.876 -5.601 1.00 85.25 97 SER A C 1
ATOM 739 O O . SER A 1 97 ? 8.692 -4.883 -5.694 1.00 85.25 97 SER A O 1
ATOM 741 N N . GLN A 1 98 ? 6.715 -5.883 -6.032 1.00 88.00 98 GLN A N 1
ATOM 742 C CA . GLN A 1 98 ? 7.256 -7.071 -6.665 1.00 88.00 98 GLN A CA 1
ATOM 743 C C . GLN A 1 98 ? 6.906 -7.064 -8.149 1.00 88.00 98 GLN A C 1
ATOM 745 O O . GLN A 1 98 ? 5.736 -6.951 -8.519 1.00 88.00 98 GLN A O 1
ATOM 750 N N . LEU A 1 99 ? 7.926 -7.203 -8.996 1.00 88.88 99 LEU A N 1
ATOM 751 C CA . LEU A 1 99 ? 7.735 -7.465 -10.417 1.00 88.88 99 LEU A CA 1
ATOM 752 C C . LEU A 1 99 ? 7.373 -8.939 -10.600 1.00 88.88 99 LEU A C 1
ATOM 754 O O . LEU A 1 99 ? 8.132 -9.827 -10.208 1.00 88.88 99 LEU A O 1
ATOM 758 N N . GLN A 1 100 ? 6.217 -9.189 -11.196 1.00 88.94 100 GLN A N 1
ATOM 759 C CA . GLN A 1 100 ? 5.750 -10.529 -11.510 1.00 88.94 100 GLN A CA 1
ATOM 760 C C . GLN A 1 100 ? 6.243 -10.977 -12.894 1.00 88.94 100 GLN A C 1
ATOM 762 O O . GLN A 1 100 ? 6.757 -10.192 -13.690 1.00 88.94 100 GLN A O 1
ATOM 767 N N . LYS A 1 101 ? 6.108 -12.278 -13.185 1.00 87.31 101 LYS A N 1
ATOM 768 C CA . LYS A 1 101 ? 6.560 -12.882 -14.456 1.00 87.31 101 LYS A CA 1
ATOM 769 C C . LYS A 1 101 ? 5.833 -12.334 -15.689 1.00 87.31 101 LYS A C 1
ATOM 771 O O . LYS A 1 101 ? 6.350 -12.449 -16.792 1.00 87.31 101 LYS A O 1
ATOM 776 N N . ASP A 1 102 ? 4.649 -11.765 -15.497 1.00 85.94 102 ASP A N 1
ATOM 777 C CA . ASP A 1 102 ? 3.853 -11.087 -16.524 1.00 85.94 102 ASP A CA 1
ATOM 778 C C . ASP A 1 102 ? 4.363 -9.667 -16.841 1.00 85.94 102 ASP A C 1
ATOM 780 O O . ASP A 1 102 ? 3.800 -8.995 -17.700 1.00 85.94 102 ASP A O 1
ATOM 784 N N . GLY A 1 103 ? 5.427 -9.208 -16.171 1.00 84.88 103 GLY A N 1
ATOM 785 C CA . GLY A 1 103 ? 5.979 -7.864 -16.338 1.00 84.88 103 GLY A CA 1
ATOM 786 C C . GLY A 1 103 ? 5.202 -6.782 -15.585 1.00 84.88 103 GLY A C 1
ATOM 787 O O . GLY A 1 103 ? 5.509 -5.599 -15.739 1.00 84.88 103 GLY A O 1
ATOM 788 N N . LEU A 1 104 ? 4.223 -7.164 -14.760 1.00 89.38 104 LEU A N 1
ATOM 789 C CA . LEU A 1 104 ? 3.400 -6.238 -13.992 1.00 89.38 104 LEU A CA 1
ATOM 790 C C . LEU A 1 104 ? 3.834 -6.197 -12.526 1.00 89.38 104 LEU A C 1
ATOM 792 O O . LEU A 1 104 ? 4.341 -7.164 -11.956 1.00 89.38 104 LEU A O 1
ATOM 796 N N . TYR A 1 105 ? 3.612 -5.056 -11.890 1.00 88.94 105 TYR A N 1
ATOM 797 C CA . TYR A 1 105 ? 3.927 -4.838 -10.488 1.00 88.94 105 TYR A CA 1
ATOM 798 C C . TYR A 1 105 ? 2.752 -5.231 -9.600 1.00 88.94 105 TYR A C 1
ATOM 800 O O . TYR A 1 105 ? 1.586 -4.981 -9.913 1.00 88.94 105 TYR A O 1
ATOM 808 N N . SER A 1 106 ? 3.066 -5.849 -8.468 1.00 91.56 106 SER A N 1
ATOM 809 C CA . SER A 1 106 ? 2.101 -6.196 -7.428 1.00 91.56 106 SER A CA 1
ATOM 810 C C . SER A 1 106 ? 2.685 -5.911 -6.051 1.00 91.56 106 SER A C 1
ATOM 812 O O . SER A 1 106 ? 3.886 -6.067 -5.836 1.00 91.56 106 SER A O 1
ATOM 814 N N . TRP A 1 107 ? 1.840 -5.503 -5.115 1.00 90.12 107 TRP A N 1
ATOM 815 C CA . TRP A 1 107 ? 2.182 -5.376 -3.702 1.00 90.12 107 TRP A CA 1
ATOM 816 C C . TRP A 1 107 ? 0.932 -5.437 -2.835 1.00 90.12 107 TRP A C 1
ATOM 818 O O . TRP A 1 107 ? -0.199 -5.500 -3.312 1.00 90.12 107 TRP A O 1
ATOM 828 N N . SER A 1 108 ? 1.147 -5.456 -1.532 1.00 91.06 108 SER A N 1
ATOM 829 C CA . SER A 1 108 ? 0.103 -5.523 -0.528 1.00 91.06 108 SER A CA 1
ATOM 830 C C . SER A 1 108 ? 0.284 -4.406 0.486 1.00 91.06 108 SER A C 1
ATOM 832 O O . SER A 1 108 ? 1.400 -3.976 0.777 1.00 91.06 108 SER A O 1
ATOM 834 N N . SER A 1 109 ? -0.826 -3.925 1.023 1.00 90.69 109 SER A N 1
ATOM 835 C CA . SER A 1 109 ? -0.835 -2.998 2.139 1.00 90.69 109 SER A CA 1
ATOM 836 C C . SER A 1 109 ? -1.780 -3.503 3.205 1.00 90.69 109 SER A C 1
ATOM 838 O O . SER A 1 109 ? -2.888 -3.922 2.890 1.00 90.69 109 SER A O 1
ATOM 840 N N . SER A 1 110 ? -1.364 -3.450 4.462 1.00 90.75 110 SER A N 1
ATOM 841 C CA . SER A 1 110 ? -2.225 -3.766 5.595 1.00 90.75 110 SER A CA 1
ATOM 842 C C . SER A 1 110 ? -2.424 -2.532 6.457 1.00 90.75 110 SER A C 1
ATOM 844 O O . SER A 1 110 ? -1.454 -1.864 6.806 1.00 90.75 110 SER A O 1
ATOM 846 N N . LEU A 1 111 ? -3.663 -2.261 6.839 1.00 89.75 111 LEU A N 1
ATOM 847 C CA . LEU A 1 111 ? -4.034 -1.195 7.755 1.00 89.75 111 LEU A CA 1
ATOM 848 C C . LEU A 1 111 ? -4.503 -1.819 9.069 1.00 89.75 111 LEU A C 1
ATOM 850 O O . LEU A 1 111 ? -5.500 -2.538 9.093 1.00 89.75 111 LEU A O 1
ATOM 854 N N . SER A 1 112 ? -3.781 -1.544 10.153 1.00 89.06 112 SER A N 1
ATOM 855 C CA . SER A 1 112 ? -4.182 -1.938 11.507 1.00 89.06 112 SER A CA 1
ATOM 856 C C . SER A 1 112 ? -5.028 -0.842 12.155 1.00 89.06 112 SER A C 1
ATOM 858 O O . SER A 1 112 ? -4.597 0.307 12.249 1.00 89.06 112 SER A O 1
ATOM 860 N N . LEU A 1 113 ? -6.212 -1.217 12.625 1.00 86.31 113 LEU A N 1
ATOM 861 C CA . LEU A 1 113 ? -7.176 -0.386 13.341 1.00 86.31 113 LEU A CA 1
ATOM 862 C C . LEU A 1 113 ? -7.557 -1.063 14.662 1.00 86.31 113 LEU A C 1
ATOM 864 O O . LEU A 1 113 ? -7.431 -2.281 14.829 1.00 86.31 113 LEU A O 1
ATOM 868 N N . THR A 1 114 ? -8.057 -0.273 15.604 1.00 85.50 114 THR A N 1
ATOM 869 C CA . THR A 1 114 ? -8.758 -0.814 16.776 1.00 85.50 114 THR A CA 1
ATOM 870 C C . THR A 1 114 ? -10.180 -1.237 16.401 1.00 85.50 114 THR A C 1
ATOM 872 O O . THR A 1 114 ? -10.767 -0.697 15.460 1.00 85.50 114 THR A O 1
ATOM 875 N N . GLU A 1 115 ? -10.780 -2.161 17.156 1.00 81.69 115 GLU A N 1
ATOM 876 C CA . GLU A 1 115 ? -12.201 -2.518 16.982 1.00 81.69 115 GLU A CA 1
ATOM 877 C C . GLU A 1 115 ? -13.110 -1.279 17.080 1.00 81.69 115 GLU A C 1
ATOM 879 O O . GLU A 1 115 ? -14.061 -1.118 16.311 1.00 81.69 115 GLU A O 1
ATOM 884 N N . SER A 1 116 ? -12.774 -0.351 17.984 1.00 79.25 116 SER A N 1
ATOM 885 C CA . SER A 1 116 ? -13.507 0.905 18.143 1.00 79.25 116 SER A CA 1
ATOM 886 C C . SER A 1 116 ? -13.451 1.782 16.889 1.00 79.25 116 SER A C 1
ATOM 888 O O . SER A 1 116 ? -14.462 2.355 16.511 1.00 79.25 116 SER A O 1
ATOM 890 N N . GLU A 1 117 ? -12.314 1.855 16.194 1.00 80.25 117 GLU A N 1
ATOM 891 C CA . GLU A 1 117 ? -12.190 2.597 14.933 1.00 80.25 117 GLU A CA 1
ATOM 892 C C . GLU A 1 117 ? -12.897 1.872 13.785 1.00 80.25 117 GLU A C 1
ATOM 894 O O . GLU A 1 117 ? -13.556 2.511 12.972 1.00 80.25 117 GLU A O 1
ATOM 899 N N . TRP A 1 118 ? -12.814 0.540 13.738 1.00 79.31 118 TRP A N 1
ATOM 900 C CA . TRP A 1 118 ? -13.500 -0.272 12.731 1.00 79.31 118 TRP A CA 1
ATOM 901 C C . TRP A 1 118 ? -15.031 -0.179 12.829 1.00 79.31 118 TRP A C 1
ATOM 903 O O . TRP A 1 118 ? -15.718 -0.146 11.806 1.00 79.31 118 TRP A O 1
ATOM 913 N N . SER A 1 119 ? -15.561 -0.116 14.052 1.00 75.88 119 SER A N 1
ATOM 914 C CA . SER A 1 119 ? -16.995 0.051 14.324 1.00 75.88 119 SER A CA 1
ATOM 915 C C . SER A 1 119 ? -17.464 1.503 14.199 1.00 75.88 119 SER A C 1
ATOM 917 O O . SER A 1 119 ? -18.567 1.733 13.707 1.00 75.88 119 SER A O 1
ATOM 919 N N . ARG A 1 120 ? -16.633 2.481 14.595 1.00 72.38 120 ARG A N 1
ATOM 920 C CA . ARG A 1 120 ? -16.927 3.923 14.4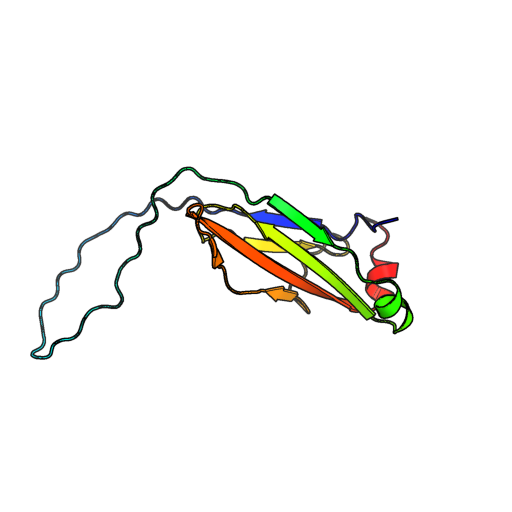72 1.00 72.38 120 ARG A CA 1
ATOM 921 C C . ARG A 1 120 ? -16.726 4.493 13.086 1.00 72.38 120 ARG A C 1
ATOM 923 O O . ARG A 1 120 ? -17.260 5.561 12.840 1.00 72.38 120 ARG A O 1
ATOM 930 N N . ALA A 1 121 ? -16.035 3.804 12.181 1.00 64.31 121 ALA A N 1
ATOM 931 C CA . ALA A 1 121 ? -15.927 4.213 10.779 1.00 64.31 121 ALA A CA 1
ATOM 932 C C . ALA A 1 121 ? -17.287 4.262 10.041 1.00 64.31 121 ALA A C 1
ATOM 934 O O . ALA A 1 121 ? -17.309 4.338 8.818 1.00 64.31 121 ALA A O 1
ATOM 935 N N . ALA A 1 122 ? -18.406 4.181 10.768 1.00 54.06 122 ALA A N 1
ATOM 936 C CA . ALA A 1 122 ? -19.757 4.428 10.327 1.00 54.06 122 ALA A CA 1
ATOM 937 C C . ALA A 1 122 ? -20.007 5.941 10.192 1.00 54.06 122 ALA A C 1
ATOM 939 O O . ALA A 1 122 ? -19.941 6.669 11.178 1.00 54.06 122 ALA A O 1
ATOM 940 N N . PHE A 1 123 ? -20.396 6.341 8.978 1.00 50.34 123 PHE A N 1
ATOM 941 C CA . PHE A 1 123 ? -20.941 7.648 8.588 1.00 50.34 123 PHE A CA 1
ATOM 942 C C . PHE A 1 123 ? -19.932 8.743 8.206 1.00 50.34 123 PHE A C 1
ATOM 944 O O . PHE A 1 123 ? -19.722 9.715 8.924 1.00 50.34 123 PHE A O 1
ATOM 951 N N . CYS A 1 124 ? -19.474 8.639 6.957 1.00 48.00 124 CYS A N 1
ATOM 952 C CA . CYS A 1 124 ? -19.897 9.620 5.958 1.00 48.00 124 CYS A CA 1
ATOM 953 C C . CYS A 1 124 ? -21.076 9.026 5.162 1.00 48.00 124 CYS A C 1
ATOM 955 O O . CYS A 1 124 ? -21.915 9.812 4.693 1.00 48.00 124 CYS A O 1
#

Sequence (124 aa):
IANWLVSVSVSVLEQEVFVQPLIEFVSLWYTFGGGTRLSVGTVARPTLTVLPPSRDELQQGKATVLCVASKGFPSDWKLSWKVDCSSRSSGVNLSPSQLQKDGLYSWSSSLSLTESEWSRAAFC

Secondary structure (DSSP, 8-state):
---TTEEEEEE----------------SS-----------S--BPPEEEEEPPPHHHHHTTEEEEEEEEEEEBSS--EEEEEETTEEE-TTEEEPPPEE-TTS-EEEEEEEEEEHHHHHH----

Foldseek 3Di:
DAPPLKDKDKDDDDDDDDDDDDDDDDDDDPDDDPDDDDDDDDFDFWDKDKDWADPVCLVVQKTKIKIKTDFGPDQPMDMWIDFLNDTDPPQKDWDHWDQDPVRGTIIMIMHIDTNCSSVVSPDD